Protein AF-A0A2V9F4M9-F1 (afdb_monomer_lite)

pLDDT: mean 90.82, std 13.65, range [32.94, 98.81]

Foldseek 3Di:
DADDDPPDDDDPVVCLCDDDDLVSLLVSLVVCLVVPDQAAEEEQAFDPRDPPGDLQGGDDDLSNLLSNQVSCVVSVHAYEYEHAHQVSLLSNLVSQGQEYEQVPNHDPVSVVSCVVSVRYYHHDD

Sequence (125 aa):
MTGLAPDIQLPWDLHFGEANSPWEVRQRVRQLAHRGADHIKILSTGAVLTHGSNPKSIEFTPEELQAAVDEARNFGLRVEAHAHAPEGIKNAIRAGVASIEHATLIDDEGIALAKEHGTYLDMDI

Structure (mmCIF, N/CA/C/O backbone):
data_AF-A0A2V9F4M9-F1
#
_entry.id   AF-A0A2V9F4M9-F1
#
loop_
_atom_site.group_PDB
_atom_site.id
_atom_site.type_symbol
_atom_site.label_atom_id
_atom_site.label_alt_id
_atom_site.label_comp_id
_atom_site.label_asym_id
_atom_site.label_entity_id
_atom_site.label_seq_id
_atom_site.pdbx_PDB_ins_code
_atom_site.Cartn_x
_atom_site.Cartn_y
_atom_site.Cartn_z
_atom_site.occupancy
_atom_site.B_iso_or_equiv
_atom_site.auth_seq_id
_atom_site.auth_comp_id
_atom_site.auth_asym_id
_atom_site.auth_atom_id
_atom_site.pdbx_PDB_model_num
ATOM 1 N N . MET A 1 1 ? -6.634 -1.901 -25.418 1.00 34.91 1 MET A N 1
ATOM 2 C CA . MET A 1 1 ? -5.760 -0.773 -25.801 1.00 34.91 1 MET A CA 1
ATOM 3 C C . MET A 1 1 ? -5.781 0.198 -24.63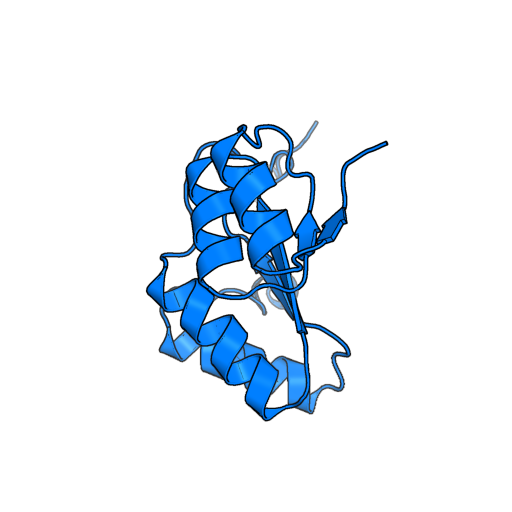9 1.00 34.91 1 MET A C 1
ATOM 5 O O . MET A 1 1 ? -6.816 0.809 -24.420 1.00 34.91 1 MET A O 1
ATOM 9 N N . THR A 1 2 ? -4.722 0.249 -23.835 1.00 32.94 2 THR A N 1
ATOM 10 C CA . THR A 1 2 ? -4.638 1.140 -22.671 1.00 32.94 2 THR A CA 1
ATOM 11 C C . THR A 1 2 ? -3.525 2.149 -22.879 1.00 32.94 2 THR A C 1
ATOM 13 O O . THR A 1 2 ? -2.377 1.798 -23.137 1.00 32.94 2 THR A O 1
ATOM 16 N N . GLY A 1 3 ? -3.910 3.417 -22.847 1.00 50.16 3 GLY A N 1
ATOM 17 C CA . GLY A 1 3 ? -3.052 4.552 -23.137 1.00 50.16 3 GLY A CA 1
ATOM 18 C C . GLY A 1 3 ? -3.893 5.680 -23.706 1.00 50.16 3 GLY A C 1
ATOM 19 O O . GLY A 1 3 ? -4.570 5.503 -24.718 1.00 50.16 3 GLY A O 1
ATOM 20 N N . LEU A 1 4 ? -3.879 6.819 -23.028 1.00 61.25 4 LEU A N 1
ATOM 21 C CA . LEU A 1 4 ? -4.375 8.061 -23.601 1.00 61.25 4 LEU A CA 1
ATOM 22 C C . LEU A 1 4 ? -3.371 8.539 -24.655 1.00 61.25 4 LEU A C 1
ATOM 24 O O . LEU A 1 4 ? -2.191 8.187 -24.595 1.00 61.25 4 LEU A O 1
ATOM 28 N N . ALA A 1 5 ? -3.835 9.309 -25.637 1.00 65.12 5 ALA A N 1
ATOM 29 C CA . ALA A 1 5 ? -2.923 9.951 -26.574 1.00 65.12 5 ALA A CA 1
ATOM 30 C C . ALA A 1 5 ? -1.990 10.924 -25.813 1.00 65.12 5 ALA A C 1
ATOM 32 O O . ALA A 1 5 ? -2.410 11.469 -24.789 1.00 65.12 5 ALA A O 1
ATOM 33 N N . PRO A 1 6 ? -0.736 11.138 -26.265 1.00 61.91 6 PRO A N 1
ATOM 34 C CA . PRO A 1 6 ? 0.262 11.932 -25.531 1.00 61.91 6 PRO A CA 1
ATOM 35 C C . PRO A 1 6 ? -0.157 13.377 -25.217 1.00 61.91 6 PRO A C 1
ATOM 37 O O . PRO A 1 6 ? 0.431 14.022 -24.355 1.00 61.91 6 PRO A O 1
ATOM 40 N N . ASP A 1 7 ? -1.146 13.893 -25.939 1.00 78.00 7 ASP A N 1
ATOM 41 C CA . ASP A 1 7 ? -1.718 15.232 -25.831 1.00 78.00 7 ASP A CA 1
ATOM 42 C C . ASP A 1 7 ? -2.969 15.301 -24.937 1.00 78.00 7 ASP A C 1
ATOM 44 O O . ASP A 1 7 ? -3.501 16.387 -24.704 1.00 78.00 7 ASP A O 1
ATOM 48 N N . ILE A 1 8 ? -3.438 14.172 -24.400 1.00 72.06 8 ILE A N 1
ATOM 49 C CA . ILE A 1 8 ? -4.563 14.150 -23.467 1.00 72.06 8 ILE A CA 1
ATOM 50 C C . ILE A 1 8 ? -4.044 14.372 -22.046 1.00 72.06 8 ILE A C 1
ATOM 52 O O . ILE A 1 8 ? -3.476 13.478 -21.418 1.00 72.06 8 ILE A O 1
ATOM 56 N N . GLN A 1 9 ? -4.320 15.556 -21.505 1.00 67.38 9 GLN A N 1
ATOM 57 C CA . GLN A 1 9 ? -4.304 15.776 -20.062 1.00 67.38 9 GLN A CA 1
ATOM 58 C C . GLN A 1 9 ? -5.589 15.231 -19.444 1.00 67.38 9 GLN A C 1
ATOM 60 O O . GLN A 1 9 ? -6.695 15.531 -19.900 1.00 67.38 9 GLN A O 1
ATOM 65 N N . LEU A 1 10 ? -5.439 14.439 -18.385 1.00 67.69 10 LEU A N 1
ATOM 66 C CA . LEU A 1 10 ? -6.578 14.016 -17.589 1.00 67.69 10 LEU A CA 1
ATOM 67 C C . LEU A 1 10 ? -7.210 15.235 -16.895 1.00 67.69 10 LEU A C 1
ATOM 69 O O . LEU A 1 10 ? -6.489 16.132 -16.450 1.00 67.69 10 LEU A O 1
ATOM 73 N N . PRO A 1 11 ? -8.550 15.287 -16.785 1.00 72.25 11 PRO A N 1
ATOM 74 C CA . PRO A 1 11 ? -9.221 16.256 -15.930 1.00 72.25 11 PRO A CA 1
ATOM 75 C C . PRO A 1 11 ? -8.588 16.302 -14.537 1.00 72.25 11 PRO A C 1
ATOM 77 O O . PRO A 1 11 ? -8.265 15.259 -13.968 1.00 72.25 11 PRO A O 1
ATOM 80 N N . TRP A 1 12 ? -8.456 17.504 -13.970 1.00 59.16 12 TRP A N 1
ATOM 81 C CA . TRP A 1 12 ? -7.821 17.718 -12.663 1.00 59.16 12 TRP A CA 1
ATOM 82 C C . TRP A 1 12 ? -8.405 16.839 -11.547 1.00 59.16 12 TRP A C 1
ATOM 84 O O . TRP A 1 12 ? -7.679 16.381 -10.666 1.00 59.16 12 TRP A O 1
ATOM 94 N N . ASP A 1 13 ? -9.698 16.528 -11.624 1.00 62.94 13 ASP A N 1
ATOM 95 C CA . ASP A 1 13 ? -10.391 15.677 -10.656 1.00 62.94 13 ASP A CA 1
ATOM 96 C C . ASP A 1 13 ? -9.814 14.253 -10.567 1.00 62.94 13 ASP A C 1
ATOM 98 O O . ASP A 1 13 ? -9.929 13.608 -9.526 1.00 62.94 13 ASP A O 1
ATOM 102 N N . LEU A 1 14 ? -9.130 13.772 -11.611 1.00 66.62 14 LEU A N 1
ATOM 103 C CA . LEU A 1 14 ? -8.467 12.465 -11.616 1.00 66.62 14 LEU A CA 1
ATOM 104 C C . LEU A 1 14 ? -7.075 12.482 -10.961 1.00 66.62 14 LEU A C 1
ATOM 106 O O . LEU A 1 14 ? -6.537 11.419 -10.668 1.00 66.62 14 LEU A O 1
ATOM 110 N N . HIS A 1 15 ? -6.526 13.661 -10.652 1.00 66.12 15 HIS A N 1
ATOM 111 C CA . HIS A 1 15 ? -5.276 13.834 -9.895 1.00 66.12 15 HIS A CA 1
ATOM 112 C C . HIS A 1 15 ? -5.514 14.034 -8.389 1.00 66.12 15 HIS A C 1
ATOM 114 O O . HIS A 1 15 ? -4.578 14.228 -7.611 1.00 66.12 15 HIS A O 1
ATOM 120 N N . PHE A 1 16 ? -6.772 13.993 -7.935 1.00 66.75 16 PHE A N 1
ATOM 121 C CA . PHE A 1 16 ? -7.134 14.307 -6.551 1.00 66.75 16 PHE A CA 1
ATOM 122 C C . PHE A 1 16 ? -6.467 13.384 -5.507 1.00 66.75 16 PHE A C 1
ATOM 124 O O . PHE A 1 16 ? -6.296 13.789 -4.357 1.00 66.75 16 PHE A O 1
ATOM 131 N N . GLY A 1 17 ? -6.076 12.167 -5.894 1.00 72.88 17 GLY A N 1
ATOM 132 C CA . GLY A 1 17 ? -5.418 11.191 -5.019 1.00 72.88 17 GLY A CA 1
ATOM 133 C C . GLY A 1 17 ? -3.887 11.215 -5.038 1.00 72.88 17 GLY A C 1
ATOM 134 O O . GLY A 1 17 ? -3.281 10.477 -4.269 1.00 72.88 17 GLY A O 1
ATOM 135 N N . GLU A 1 18 ? -3.257 12.032 -5.886 1.00 87.06 18 GLU A N 1
ATOM 136 C CA . GLU A 1 18 ? -1.802 12.008 -6.067 1.00 87.06 18 GLU A CA 1
ATOM 137 C C . GLU A 1 18 ? -1.065 12.577 -4.840 1.00 87.06 18 GLU A C 1
ATOM 139 O O . GLU A 1 18 ? -1.413 13.648 -4.315 1.00 87.06 18 GLU A O 1
ATOM 144 N N . ALA A 1 19 ? -0.058 11.834 -4.380 1.00 92.50 19 ALA A N 1
ATOM 145 C CA . ALA A 1 19 ? 0.820 12.168 -3.266 1.00 92.50 19 ALA A CA 1
ATOM 146 C C . ALA A 1 19 ? 2.203 11.548 -3.506 1.00 92.50 19 ALA A C 1
ATOM 148 O O . ALA A 1 19 ? 2.287 10.390 -3.903 1.00 92.50 19 ALA A O 1
ATOM 149 N N . ASN A 1 20 ? 3.258 12.315 -3.239 1.00 93.56 20 ASN A N 1
ATOM 150 C CA . ASN A 1 20 ? 4.660 11.961 -3.489 1.00 93.56 20 ASN A CA 1
ATOM 151 C C . ASN A 1 20 ? 5.537 12.175 -2.236 1.00 93.56 20 ASN A C 1
ATOM 153 O O . ASN A 1 20 ? 6.731 12.473 -2.326 1.00 93.56 20 ASN A O 1
ATOM 157 N N . SER A 1 21 ? 4.918 12.140 -1.052 1.00 97.19 21 SER A N 1
ATOM 158 C CA . SER A 1 21 ? 5.619 12.084 0.230 1.00 97.19 21 SER A CA 1
ATOM 159 C C . SER A 1 21 ? 4.713 11.532 1.336 1.00 97.19 21 SER A C 1
ATOM 161 O O . SER A 1 21 ? 3.484 11.654 1.247 1.00 97.19 21 SER A O 1
ATOM 163 N N . PRO A 1 22 ? 5.278 11.036 2.454 1.00 98.44 22 PRO A N 1
ATOM 164 C CA . PRO A 1 22 ? 4.498 10.579 3.606 1.00 98.44 22 PRO A CA 1
ATOM 165 C C . PRO A 1 22 ? 3.511 11.631 4.133 1.00 98.44 22 PRO A C 1
ATOM 167 O O . PRO A 1 22 ? 2.396 11.308 4.545 1.00 98.44 22 PRO A O 1
ATOM 170 N N . TRP A 1 23 ? 3.888 12.912 4.106 1.00 98.31 23 TRP A N 1
ATOM 171 C CA . TRP A 1 23 ? 3.033 14.002 4.586 1.00 98.31 23 TRP A CA 1
ATOM 172 C C . TRP A 1 23 ? 1.891 14.319 3.625 1.00 98.31 23 TRP A C 1
ATOM 174 O O . TRP A 1 23 ? 0.767 14.550 4.076 1.00 98.31 23 TRP A O 1
ATOM 184 N N . GLU A 1 24 ? 2.149 14.274 2.317 1.00 97.62 24 GLU A N 1
ATOM 185 C CA . GLU A 1 24 ? 1.096 14.402 1.309 1.00 97.62 24 GLU A CA 1
ATOM 186 C C . GLU A 1 24 ? 0.111 13.237 1.405 1.00 97.62 24 GLU A C 1
ATOM 188 O O . GLU A 1 24 ? -1.098 13.468 1.407 1.00 97.62 24 GLU A O 1
ATOM 193 N N . VAL A 1 25 ? 0.597 12.006 1.602 1.00 98.19 25 VAL A N 1
ATOM 194 C CA . VAL A 1 25 ? -0.256 10.829 1.820 1.00 98.19 25 VAL A CA 1
ATOM 195 C C . VAL A 1 25 ? -1.184 11.048 3.017 1.00 98.19 25 VAL A C 1
ATOM 197 O O . VAL A 1 25 ? -2.400 10.907 2.887 1.00 98.19 25 VAL A O 1
ATOM 200 N N . ARG A 1 26 ? -0.653 11.486 4.167 1.00 98.56 26 ARG A N 1
ATOM 201 C CA . ARG A 1 26 ? -1.474 11.801 5.354 1.00 98.56 26 ARG A CA 1
ATOM 202 C C . ARG A 1 26 ? -2.517 12.875 5.062 1.00 98.56 26 ARG A C 1
ATOM 204 O O . ARG A 1 26 ? -3.672 12.755 5.471 1.00 98.56 26 ARG A O 1
ATOM 211 N N . GLN A 1 27 ? -2.130 13.926 4.342 1.00 97.75 27 GLN A N 1
ATOM 212 C CA . GLN A 1 27 ? -3.052 14.984 3.942 1.00 97.75 27 GLN A CA 1
ATOM 213 C C . GLN A 1 27 ? -4.188 14.437 3.066 1.00 97.75 27 GLN A C 1
ATOM 215 O O . GLN A 1 27 ? -5.349 14.770 3.316 1.00 97.75 27 GLN A O 1
ATOM 220 N N . ARG A 1 28 ? -3.889 13.582 2.080 1.00 96.69 28 ARG A N 1
ATOM 221 C CA . ARG A 1 28 ? -4.908 12.953 1.225 1.00 96.69 28 ARG A CA 1
ATOM 222 C C . ARG A 1 28 ? -5.833 12.041 2.022 1.00 96.69 28 ARG A C 1
ATOM 224 O O . ARG A 1 28 ? -7.047 12.156 1.875 1.00 96.69 28 ARG A O 1
ATOM 231 N N . VAL A 1 29 ? -5.295 11.217 2.922 1.00 97.62 29 VAL A N 1
ATOM 232 C CA . VAL A 1 29 ? -6.105 10.350 3.793 1.00 97.62 29 VAL A CA 1
ATOM 233 C C . VAL A 1 29 ? -7.087 11.168 4.631 1.00 97.62 29 VAL A C 1
ATOM 235 O O . VAL A 1 29 ? -8.275 10.857 4.638 1.00 97.62 29 VAL A O 1
ATOM 238 N N . ARG A 1 30 ? -6.644 12.264 5.264 1.00 98.06 30 ARG A N 1
ATOM 239 C CA . ARG A 1 30 ? -7.536 13.168 6.018 1.00 98.06 30 ARG A CA 1
ATOM 240 C C . ARG A 1 30 ? -8.647 13.736 5.143 1.00 98.06 30 ARG A C 1
ATOM 242 O O . ARG A 1 30 ? -9.803 13.771 5.556 1.00 98.06 30 ARG A O 1
ATOM 249 N N . GLN A 1 31 ? -8.310 14.185 3.934 1.00 96.00 31 GLN A N 1
ATOM 250 C CA . GLN A 1 31 ? -9.295 14.733 3.001 1.00 96.00 31 GLN A CA 1
ATOM 251 C C . GLN A 1 31 ? -10.342 13.690 2.601 1.00 96.00 31 GLN A C 1
ATOM 253 O O . GLN A 1 31 ? -11.528 14.011 2.577 1.00 96.00 31 GLN A O 1
ATOM 258 N N . LEU A 1 32 ? -9.919 12.458 2.310 1.00 95.19 32 LEU A N 1
ATOM 259 C CA . LEU A 1 32 ? -10.815 11.353 1.967 1.00 95.19 32 LEU A CA 1
ATOM 260 C C . LEU A 1 32 ? -11.695 10.953 3.159 1.00 95.19 32 LEU A C 1
ATOM 262 O O . LEU A 1 32 ? -12.910 10.841 3.007 1.00 95.19 32 LEU A O 1
ATOM 266 N N . ALA A 1 33 ? -11.117 10.843 4.357 1.00 96.94 33 ALA A N 1
ATOM 267 C CA . ALA A 1 33 ? -11.853 10.530 5.578 1.00 96.94 33 ALA A CA 1
ATOM 268 C C . ALA A 1 33 ? -12.926 11.587 5.895 1.00 96.94 33 ALA A C 1
ATOM 270 O O . ALA A 1 33 ? -14.084 11.252 6.131 1.00 96.94 33 ALA A O 1
ATOM 271 N N . HIS A 1 34 ? -12.591 12.881 5.814 1.00 96.56 34 HIS A N 1
ATOM 272 C CA . HIS A 1 34 ? -13.562 13.966 6.011 1.00 96.56 34 HIS A CA 1
ATOM 273 C C . HIS A 1 34 ? -14.662 14.015 4.943 1.00 96.56 34 HIS A C 1
ATOM 275 O O . HIS A 1 34 ? -15.713 14.610 5.179 1.00 96.56 34 HIS A O 1
ATOM 281 N N . ARG A 1 35 ? -14.438 13.396 3.780 1.00 94.50 35 ARG A N 1
ATOM 282 C CA . ARG A 1 35 ? -15.433 13.247 2.710 1.00 94.50 35 ARG A CA 1
ATOM 283 C C . ARG A 1 35 ? -16.259 11.963 2.829 1.00 94.50 35 ARG A C 1
ATOM 285 O O . ARG A 1 35 ? -17.086 11.716 1.959 1.00 94.50 35 ARG A O 1
ATOM 292 N N . GLY A 1 36 ? -16.076 11.192 3.902 1.00 96.00 36 GLY A N 1
ATOM 293 C CA . GLY A 1 36 ? -16.874 10.003 4.193 1.00 96.00 36 GLY A CA 1
ATOM 294 C C . GLY A 1 36 ? -16.410 8.745 3.464 1.00 96.00 36 GLY A C 1
ATOM 295 O O . GLY A 1 36 ? -17.236 7.884 3.194 1.00 96.00 36 GLY A O 1
ATOM 296 N N . ALA A 1 37 ? -15.124 8.639 3.116 1.00 95.81 37 ALA A N 1
ATOM 297 C CA . ALA A 1 37 ? -14.576 7.383 2.611 1.00 95.81 37 ALA A CA 1
ATOM 298 C C . ALA A 1 37 ? -14.682 6.271 3.672 1.00 95.81 37 ALA A C 1
ATOM 300 O O . ALA A 1 37 ? -14.318 6.492 4.826 1.00 95.81 37 ALA A O 1
ATOM 301 N N . ASP A 1 38 ? -15.120 5.076 3.267 1.00 96.81 38 ASP A N 1
ATOM 302 C CA . ASP A 1 38 ? -15.214 3.896 4.143 1.00 96.81 38 ASP A CA 1
ATOM 303 C C . ASP A 1 38 ? -13.881 3.134 4.271 1.00 96.81 38 ASP A C 1
ATOM 305 O O . ASP A 1 38 ? -13.629 2.433 5.253 1.00 96.81 38 ASP A O 1
ATOM 309 N N . HIS A 1 39 ? -13.014 3.266 3.268 1.00 96.88 39 HIS A N 1
ATOM 310 C CA . HIS A 1 39 ? -11.678 2.675 3.200 1.00 96.88 39 HIS A CA 1
ATOM 311 C C . HIS A 1 39 ? -10.772 3.537 2.313 1.00 96.88 39 HIS A C 1
ATOM 313 O O . HIS A 1 39 ? -11.237 4.388 1.551 1.00 96.88 39 HIS A O 1
ATOM 319 N N . ILE A 1 40 ? -9.461 3.332 2.428 1.00 98.06 40 ILE A N 1
ATOM 320 C CA . ILE A 1 40 ? -8.447 4.030 1.637 1.00 98.06 40 ILE A CA 1
ATOM 321 C C . ILE A 1 40 ? -7.807 3.044 0.665 1.00 98.06 40 ILE A C 1
ATOM 323 O O . ILE A 1 40 ? -7.302 2.003 1.078 1.00 98.06 40 ILE A O 1
ATOM 327 N N . LYS A 1 41 ? -7.766 3.406 -0.617 1.00 97.12 41 LYS A N 1
ATOM 328 C CA . LYS A 1 41 ? -7.072 2.646 -1.658 1.00 97.12 41 LYS A CA 1
ATOM 329 C C . LYS A 1 41 ? -5.760 3.323 -2.032 1.00 97.12 41 LYS A C 1
ATOM 331 O O . LYS A 1 41 ? -5.757 4.525 -2.291 1.00 97.12 41 LYS A O 1
ATOM 336 N N . ILE A 1 42 ? -4.671 2.559 -2.099 1.00 96.75 42 ILE A N 1
ATOM 337 C CA . ILE A 1 42 ? -3.349 3.051 -2.519 1.00 96.75 42 ILE A CA 1
ATOM 338 C C . ILE A 1 42 ? -2.701 2.139 -3.564 1.00 96.75 42 ILE A C 1
ATOM 340 O O . ILE A 1 42 ? -3.092 0.982 -3.727 1.00 96.75 42 ILE A O 1
ATOM 344 N N . LEU A 1 43 ? -1.685 2.660 -4.255 1.00 94.19 43 LEU A N 1
ATOM 345 C CA . LEU A 1 43 ? -0.846 1.900 -5.178 1.00 94.19 43 LEU A CA 1
ATOM 346 C C . LEU A 1 43 ? 0.499 1.609 -4.510 1.00 94.19 43 LEU A C 1
ATOM 348 O O . LEU A 1 43 ? 1.269 2.522 -4.228 1.00 94.19 43 LEU A O 1
ATOM 352 N N . SER A 1 44 ? 0.791 0.333 -4.260 1.00 96.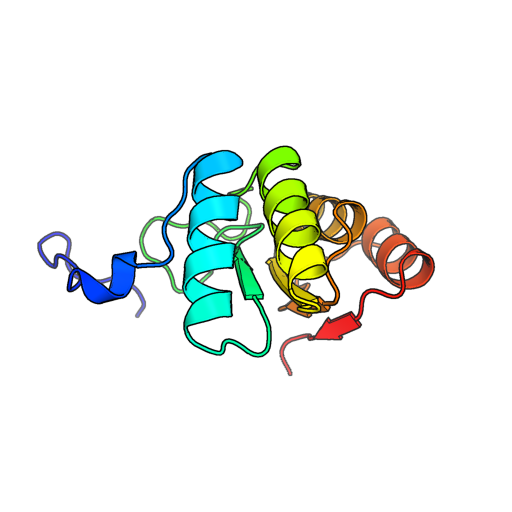12 44 SER A N 1
ATOM 353 C CA . SER A 1 44 ? 2.122 -0.093 -3.811 1.00 96.12 44 SER A CA 1
ATOM 354 C C . SER A 1 44 ? 3.046 -0.401 -4.992 1.00 96.12 44 SER A C 1
ATOM 356 O O . SER A 1 44 ? 4.258 -0.190 -4.909 1.00 96.12 44 SER A O 1
ATOM 358 N N . THR A 1 45 ? 2.477 -0.855 -6.109 1.00 95.62 45 THR A N 1
ATOM 359 C CA . THR A 1 45 ? 3.191 -1.062 -7.373 1.00 95.62 45 THR A CA 1
ATOM 360 C C . THR A 1 45 ? 2.512 -0.323 -8.509 1.00 95.62 45 THR A C 1
ATOM 362 O O . THR A 1 45 ? 1.382 0.147 -8.367 1.00 95.62 45 THR A O 1
ATOM 365 N N . GLY A 1 46 ? 3.180 -0.276 -9.660 1.00 88.50 46 GLY A N 1
ATOM 366 C CA . GLY A 1 46 ? 2.554 0.214 -10.877 1.00 88.50 46 GLY A CA 1
ATOM 367 C C . GLY A 1 46 ? 1.370 -0.655 -11.309 1.00 88.50 46 GLY A C 1
ATOM 368 O O . GLY A 1 46 ? 1.237 -1.801 -10.873 1.00 88.50 46 GLY A O 1
ATOM 369 N N . ALA A 1 47 ? 0.528 -0.117 -12.190 1.00 85.12 47 ALA A N 1
ATOM 370 C CA . ALA A 1 47 ? -0.720 -0.740 -12.624 1.00 85.12 47 ALA A CA 1
ATOM 371 C C . ALA A 1 47 ? -0.707 -1.087 -14.119 1.00 85.12 47 ALA A C 1
ATOM 373 O O . ALA A 1 47 ? -0.169 -0.354 -14.946 1.00 85.12 47 ALA A O 1
ATOM 374 N N . VAL A 1 48 ? -1.354 -2.200 -14.484 1.00 81.50 48 VAL A N 1
ATOM 375 C CA . VAL A 1 48 ? -1.347 -2.758 -15.855 1.00 81.50 48 VAL A CA 1
ATOM 376 C C . VAL A 1 48 ? -1.993 -1.822 -16.883 1.00 81.50 48 VAL A C 1
ATOM 378 O O . VAL A 1 48 ? -1.594 -1.788 -18.047 1.00 81.50 48 VAL A O 1
ATOM 381 N N . LEU A 1 49 ? -3.012 -1.068 -16.472 1.00 80.81 49 LEU A N 1
ATOM 382 C CA . LEU A 1 49 ? -3.825 -0.241 -17.369 1.00 80.81 49 LEU A CA 1
ATOM 383 C C . LEU A 1 49 ? -3.453 1.248 -17.321 1.00 80.81 49 LEU A C 1
ATOM 385 O O . LEU A 1 49 ? -4.073 2.050 -18.021 1.00 80.81 49 LEU A O 1
ATOM 389 N N . THR A 1 50 ? -2.428 1.613 -16.549 1.00 72.00 50 THR A N 1
ATOM 390 C CA . THR A 1 50 ? -1.984 3.000 -16.392 1.00 72.00 50 THR A CA 1
ATOM 391 C C . THR A 1 50 ? -0.874 3.317 -17.385 1.00 72.00 50 THR A C 1
ATOM 393 O O . THR A 1 50 ? 0.160 2.652 -17.429 1.00 72.00 50 THR A O 1
ATOM 396 N N . HIS A 1 51 ? -1.077 4.357 -18.195 1.00 70.75 51 HIS A N 1
ATOM 397 C CA . HIS A 1 51 ? -0.072 4.797 -19.158 1.00 70.75 51 HIS A CA 1
ATOM 398 C C . HIS A 1 51 ? 1.212 5.236 -18.442 1.00 70.75 51 HIS A C 1
ATOM 400 O O . HIS A 1 51 ? 1.154 5.999 -17.484 1.00 70.75 51 HIS A O 1
ATOM 406 N N . GLY A 1 52 ? 2.365 4.750 -18.905 1.00 72.50 52 GLY A N 1
ATOM 407 C CA . GLY A 1 52 ? 3.664 5.062 -18.301 1.00 72.50 52 GLY A CA 1
ATOM 408 C C . GLY A 1 52 ? 3.967 4.334 -16.986 1.00 72.50 52 GLY A C 1
ATOM 409 O O . GLY A 1 52 ? 5.081 4.461 -16.490 1.00 72.50 52 GLY A O 1
ATOM 410 N N . SER A 1 53 ? 3.034 3.542 -16.448 1.00 80.56 53 SER A N 1
ATOM 411 C CA . SER A 1 53 ? 3.268 2.721 -15.258 1.00 80.56 53 SER A CA 1
ATOM 412 C C . SER A 1 53 ? 3.769 1.324 -15.636 1.00 80.56 53 SER A C 1
ATOM 414 O O . SER A 1 53 ? 3.508 0.815 -16.729 1.00 80.56 53 SER A O 1
ATOM 416 N N . ASN A 1 54 ? 4.511 0.691 -14.729 1.00 86.81 54 ASN A N 1
ATOM 417 C CA . ASN A 1 54 ? 5.009 -0.670 -14.892 1.00 86.81 54 ASN A CA 1
ATOM 418 C C . ASN A 1 54 ? 4.610 -1.503 -13.664 1.00 86.81 54 ASN A C 1
ATOM 420 O O . ASN A 1 54 ? 5.064 -1.188 -12.568 1.00 86.81 54 ASN A O 1
ATOM 424 N N . PRO A 1 55 ? 3.853 -2.606 -13.823 1.00 87.31 55 PRO A N 1
ATOM 425 C CA . PRO A 1 55 ? 3.446 -3.472 -12.710 1.00 87.31 55 PRO A CA 1
ATOM 426 C C . PRO A 1 55 ? 4.579 -4.037 -11.850 1.00 87.31 55 PRO A C 1
ATOM 428 O O . PRO A 1 55 ? 4.352 -4.481 -10.727 1.00 87.31 55 PRO A O 1
ATOM 431 N N . LYS A 1 56 ? 5.807 -4.047 -12.376 1.00 89.81 56 LYS A N 1
ATOM 432 C CA . LYS A 1 56 ? 7.004 -4.484 -11.651 1.00 89.81 56 LYS A CA 1
ATOM 433 C C . LYS A 1 56 ? 7.686 -3.362 -10.863 1.00 89.81 56 LYS A C 1
ATOM 435 O O . LYS A 1 56 ? 8.574 -3.661 -10.071 1.00 89.81 56 LYS A O 1
ATOM 440 N N . SER A 1 57 ? 7.319 -2.104 -11.098 1.00 92.06 57 SER A N 1
ATOM 441 C CA . SER A 1 57 ? 7.858 -0.958 -10.368 1.00 92.06 57 SER A CA 1
ATOM 442 C C . SER A 1 57 ? 7.236 -0.865 -8.983 1.00 92.06 57 SER A C 1
ATOM 444 O O . SER A 1 57 ? 6.034 -1.074 -8.818 1.00 92.06 57 SER A O 1
ATOM 446 N N . ILE A 1 58 ? 8.066 -0.516 -8.004 1.00 93.75 58 ILE A N 1
ATOM 447 C CA . ILE A 1 58 ? 7.609 -0.045 -6.697 1.00 93.75 58 ILE A CA 1
ATOM 448 C C . ILE A 1 58 ? 7.266 1.435 -6.846 1.00 93.75 58 ILE A C 1
ATOM 450 O O . ILE A 1 58 ? 8.098 2.186 -7.350 1.00 93.75 58 ILE A O 1
ATOM 454 N N . GLU A 1 59 ? 6.056 1.825 -6.448 1.00 91.00 59 GLU A N 1
ATOM 455 C CA . GLU A 1 59 ? 5.586 3.214 -6.552 1.00 91.00 59 GLU A CA 1
ATOM 456 C C . GLU A 1 59 ? 5.718 3.893 -5.183 1.00 91.00 59 GLU A C 1
ATOM 458 O O . GLU A 1 59 ? 6.622 4.700 -4.984 1.00 91.00 59 GLU A O 1
ATOM 463 N N . PHE A 1 60 ? 4.902 3.504 -4.195 1.00 94.88 60 PHE A N 1
ATOM 464 C CA . PHE A 1 60 ? 5.047 4.017 -2.830 1.00 94.88 60 PHE A CA 1
ATOM 465 C C . PHE A 1 60 ? 6.213 3.368 -2.087 1.00 94.88 60 PHE A C 1
ATOM 467 O O . PHE A 1 60 ? 6.367 2.142 -2.033 1.00 94.88 60 PHE A O 1
ATOM 474 N N . THR A 1 61 ? 7.001 4.216 -1.436 1.00 96.88 61 THR A N 1
ATOM 475 C CA . THR A 1 61 ? 8.024 3.808 -0.477 1.00 96.88 61 THR A CA 1
ATOM 476 C C . THR A 1 61 ? 7.389 3.174 0.768 1.00 96.88 61 THR A C 1
ATOM 478 O O . THR A 1 61 ? 6.235 3.459 1.101 1.00 96.88 61 THR A O 1
ATOM 481 N N . PRO A 1 62 ? 8.137 2.361 1.540 1.00 97.94 62 PRO A N 1
ATOM 482 C CA . PRO A 1 62 ? 7.647 1.844 2.818 1.00 97.94 62 PRO A CA 1
ATOM 483 C C . PRO A 1 62 ? 7.169 2.935 3.791 1.00 97.94 62 PRO A C 1
ATOM 485 O O . PRO A 1 62 ? 6.216 2.714 4.536 1.00 97.94 62 PRO A O 1
ATOM 488 N N . GLU A 1 63 ? 7.788 4.119 3.768 1.00 98.44 63 GLU A N 1
ATOM 489 C CA . GLU A 1 63 ? 7.395 5.245 4.624 1.00 98.44 63 GLU A CA 1
ATOM 490 C C . GLU A 1 63 ? 6.027 5.819 4.223 1.00 98.44 63 GLU A C 1
ATOM 492 O O . GLU A 1 63 ? 5.198 6.112 5.085 1.00 98.44 63 GLU A O 1
ATOM 497 N N . GLU A 1 64 ? 5.752 5.926 2.923 1.00 98.56 64 GLU A N 1
ATOM 498 C CA . GLU A 1 64 ? 4.457 6.375 2.400 1.00 98.56 64 GLU A CA 1
ATOM 499 C C . GLU A 1 64 ? 3.343 5.361 2.672 1.00 98.56 64 GLU A C 1
ATOM 501 O O . GLU A 1 64 ? 2.250 5.747 3.091 1.00 98.56 64 GLU A O 1
ATOM 506 N N . LEU A 1 65 ? 3.631 4.064 2.515 1.00 98.62 65 LEU A N 1
ATOM 507 C CA . LEU A 1 65 ? 2.701 2.988 2.870 1.00 98.62 65 LEU A CA 1
ATOM 508 C C . LEU A 1 65 ? 2.339 3.050 4.362 1.00 98.62 65 LEU A C 1
ATOM 510 O O . LEU A 1 65 ? 1.159 3.046 4.717 1.00 98.62 65 LEU A O 1
ATOM 514 N N . GLN A 1 66 ? 3.343 3.174 5.237 1.00 98.69 66 GLN A N 1
ATOM 515 C CA . GLN A 1 66 ? 3.127 3.288 6.680 1.00 98.69 66 GLN A CA 1
ATOM 516 C C . GLN A 1 66 ? 2.329 4.547 7.032 1.00 98.69 66 GLN A C 1
ATOM 518 O O . GLN A 1 66 ? 1.416 4.500 7.858 1.00 98.69 66 GLN A O 1
ATOM 523 N N . ALA A 1 67 ? 2.630 5.673 6.382 1.00 98.75 67 ALA A N 1
ATOM 524 C CA . ALA A 1 67 ? 1.910 6.920 6.585 1.00 98.75 67 ALA A CA 1
ATOM 525 C C . ALA A 1 67 ? 0.424 6.802 6.216 1.00 98.75 67 ALA A C 1
ATOM 527 O O . ALA A 1 67 ? -0.417 7.327 6.949 1.00 98.75 67 ALA A O 1
ATOM 528 N N . ALA A 1 68 ? 0.098 6.081 5.137 1.00 98.69 68 ALA A N 1
ATOM 529 C CA . ALA A 1 68 ? -1.284 5.811 4.751 1.00 98.69 68 ALA A CA 1
ATOM 530 C C . ALA A 1 68 ? -2.013 4.994 5.824 1.00 98.69 68 ALA A C 1
ATOM 532 O O . ALA A 1 68 ? -3.096 5.384 6.265 1.00 98.69 68 ALA A O 1
ATOM 533 N N . VAL A 1 69 ? -1.403 3.891 6.275 1.00 98.81 69 VAL A N 1
ATOM 534 C CA . VAL A 1 69 ? -1.994 2.980 7.268 1.00 98.81 69 VAL A CA 1
ATOM 535 C C . VAL A 1 69 ? -2.177 3.664 8.621 1.00 98.81 69 VAL A C 1
ATOM 537 O O . VAL A 1 69 ? -3.254 3.578 9.212 1.00 98.81 69 VAL A O 1
ATOM 540 N N . ASP A 1 70 ? -1.162 4.375 9.109 1.00 98.75 70 ASP A N 1
ATOM 541 C CA . ASP A 1 70 ? -1.231 5.060 10.400 1.00 98.75 70 ASP A CA 1
ATOM 542 C C . ASP A 1 70 ? -2.276 6.172 10.409 1.00 98.75 70 ASP A C 1
ATOM 544 O O . ASP A 1 70 ? -3.007 6.327 11.386 1.00 98.75 70 ASP A O 1
ATOM 548 N N . GLU A 1 71 ? -2.357 6.957 9.333 1.00 98.75 71 GLU A N 1
ATOM 549 C CA . GLU A 1 71 ? -3.349 8.022 9.252 1.00 98.75 71 GLU A CA 1
ATOM 550 C C . GLU A 1 71 ? -4.759 7.455 9.112 1.00 98.75 71 GLU A C 1
ATOM 552 O O . GLU A 1 71 ? -5.650 7.895 9.831 1.00 98.75 71 GLU A O 1
ATOM 557 N N . ALA A 1 72 ? -4.965 6.442 8.263 1.00 98.62 72 ALA A N 1
ATOM 558 C CA . ALA A 1 72 ? -6.269 5.801 8.096 1.00 98.62 72 ALA A CA 1
ATOM 559 C C . ALA A 1 72 ? -6.774 5.216 9.424 1.00 98.62 72 ALA A C 1
ATOM 561 O O . ALA A 1 72 ? -7.936 5.413 9.788 1.00 98.62 72 ALA A O 1
ATOM 562 N N . ARG A 1 73 ? -5.874 4.601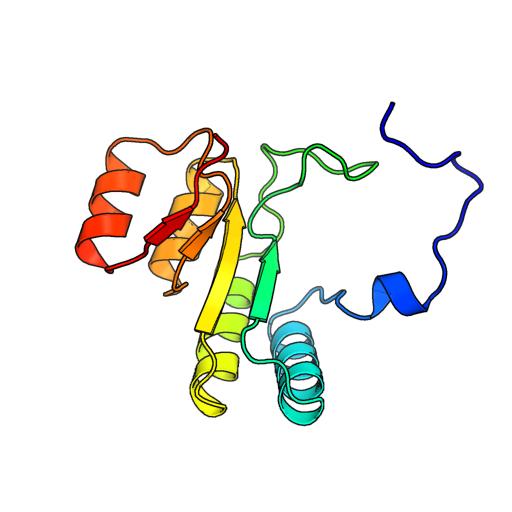 10.207 1.00 98.38 73 ARG A N 1
ATOM 563 C CA . ARG A 1 73 ? -6.171 4.061 11.541 1.00 98.38 73 ARG A CA 1
ATOM 564 C C . ARG A 1 73 ? -6.716 5.126 12.499 1.00 98.38 73 ARG A C 1
ATOM 566 O O . ARG A 1 73 ? -7.637 4.821 13.254 1.00 98.38 73 ARG A O 1
ATOM 573 N N . ASN A 1 74 ? -6.219 6.366 12.453 1.00 98.25 74 ASN A N 1
ATOM 574 C CA . ASN A 1 74 ? -6.722 7.461 13.300 1.00 98.25 74 ASN A CA 1
ATOM 575 C C . ASN A 1 74 ? -8.189 7.819 13.012 1.00 98.25 74 ASN A C 1
ATOM 577 O O . ASN A 1 74 ? -8.878 8.334 13.891 1.00 98.25 74 ASN A O 1
ATOM 581 N N . PHE A 1 75 ? -8.671 7.524 11.803 1.00 98.19 75 PHE A N 1
ATOM 582 C CA . PHE A 1 75 ? -10.066 7.708 11.395 1.00 98.19 75 PHE A CA 1
ATOM 583 C C . PHE A 1 75 ? -10.890 6.413 11.476 1.00 98.19 75 PHE A C 1
ATOM 585 O O . PHE A 1 75 ? -12.046 6.401 11.065 1.00 98.19 75 PHE A O 1
ATOM 592 N N . GLY A 1 76 ? -10.321 5.319 12.000 1.00 98.06 76 GLY A N 1
ATOM 593 C CA . GLY A 1 76 ? -10.980 4.010 12.040 1.00 98.06 76 GLY A CA 1
ATOM 594 C C . GLY A 1 76 ? -11.120 3.341 10.668 1.00 98.06 76 GLY A C 1
ATOM 595 O O . GLY A 1 76 ? -11.888 2.390 10.533 1.00 98.06 76 GLY A O 1
ATOM 596 N N . LEU A 1 77 ? -10.387 3.823 9.661 1.00 98.50 77 LEU A N 1
ATOM 597 C CA . LEU A 1 77 ? -10.415 3.311 8.295 1.00 98.50 77 LEU A CA 1
ATOM 598 C C . LEU A 1 77 ? -9.346 2.236 8.090 1.00 98.50 77 LEU A C 1
ATOM 600 O O . LEU A 1 77 ? -8.308 2.212 8.757 1.00 98.50 77 LEU A O 1
ATOM 604 N N . ARG A 1 78 ? -9.596 1.356 7.121 1.00 98.38 78 ARG A N 1
ATOM 605 C CA . ARG A 1 78 ? -8.628 0.366 6.637 1.00 98.38 78 ARG A CA 1
ATOM 606 C C . ARG A 1 78 ? -8.015 0.817 5.316 1.00 98.38 78 ARG A C 1
ATOM 608 O O . ARG A 1 78 ? -8.609 1.619 4.598 1.00 98.38 78 ARG A O 1
ATOM 615 N N . VAL A 1 79 ? -6.832 0.285 5.018 1.00 98.69 79 VAL A N 1
ATOM 616 C CA . VAL A 1 79 ? -6.111 0.546 3.769 1.00 98.69 79 VAL A CA 1
ATOM 617 C C . VAL A 1 79 ? -6.037 -0.726 2.943 1.00 98.69 79 VAL A C 1
ATOM 619 O O . VAL A 1 79 ? -5.700 -1.781 3.472 1.00 98.69 79 VAL A O 1
ATOM 622 N N . GLU A 1 80 ? -6.303 -0.602 1.655 1.00 98.44 80 GLU A N 1
ATOM 623 C CA . GLU A 1 80 ? -6.164 -1.645 0.645 1.00 98.44 80 GLU A CA 1
ATOM 624 C C . GLU A 1 80 ? -5.066 -1.220 -0.334 1.00 98.44 80 GLU A C 1
ATOM 626 O O . GLU A 1 80 ? -5.000 -0.046 -0.719 1.00 98.44 80 GLU A O 1
ATOM 631 N N . ALA A 1 81 ? -4.208 -2.148 -0.757 1.00 98.25 81 ALA A N 1
ATOM 632 C CA . ALA A 1 81 ? -3.103 -1.837 -1.659 1.00 98.25 81 ALA A CA 1
ATOM 633 C C . ALA A 1 81 ? -3.184 -2.621 -2.968 1.00 98.2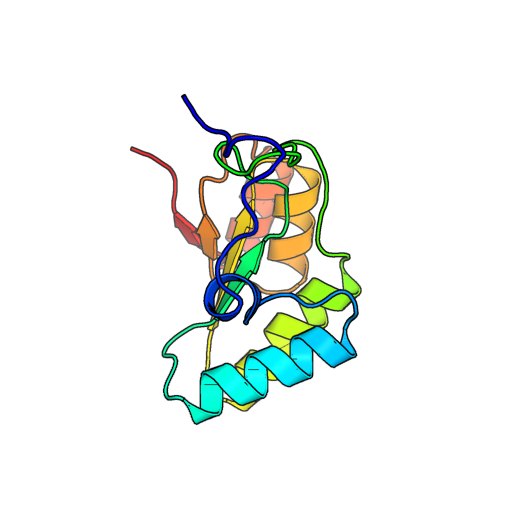5 81 ALA A C 1
ATOM 635 O O . ALA A 1 81 ? -3.164 -3.849 -2.981 1.00 98.25 81 ALA A O 1
ATOM 636 N N . HIS A 1 82 ? -3.183 -1.891 -4.081 1.00 97.50 82 HIS A N 1
ATOM 637 C CA . HIS A 1 82 ? -2.895 -2.450 -5.395 1.00 97.50 82 HIS A CA 1
ATOM 638 C C . HIS A 1 82 ? -1.421 -2.872 -5.461 1.00 97.50 82 HIS A C 1
ATOM 640 O O . HIS A 1 82 ? -0.534 -2.019 -5.314 1.00 97.50 82 HIS A O 1
ATOM 646 N N . ALA A 1 83 ? -1.154 -4.167 -5.675 1.00 97.69 83 ALA A N 1
ATOM 647 C CA . ALA A 1 83 ? 0.211 -4.671 -5.794 1.00 97.69 83 ALA A CA 1
ATOM 648 C C . ALA A 1 83 ? 0.322 -5.928 -6.677 1.00 97.69 83 ALA A C 1
ATOM 650 O O . ALA A 1 83 ? -0.286 -6.963 -6.408 1.00 97.69 83 ALA A O 1
ATOM 651 N N . HIS A 1 84 ? 1.186 -5.864 -7.691 1.00 96.56 84 HIS A N 1
ATOM 652 C CA . HIS A 1 84 ? 1.545 -7.015 -8.522 1.00 96.56 84 HIS A CA 1
ATOM 653 C C . HIS A 1 84 ? 2.920 -7.592 -8.168 1.00 96.56 84 HIS A C 1
ATOM 655 O O . HIS A 1 84 ? 3.055 -8.808 -8.086 1.00 96.56 84 HIS A O 1
ATOM 661 N N . ALA A 1 85 ? 3.946 -6.751 -7.988 1.00 96.69 85 ALA A N 1
ATOM 662 C CA . ALA A 1 85 ? 5.326 -7.185 -7.747 1.00 96.69 85 ALA A CA 1
ATOM 663 C C . ALA A 1 85 ? 5.543 -7.759 -6.328 1.00 96.69 85 ALA A C 1
ATOM 665 O O . ALA A 1 85 ? 5.045 -7.160 -5.371 1.00 96.69 85 ALA A O 1
ATOM 666 N N . PRO A 1 86 ? 6.363 -8.821 -6.155 1.00 97.69 86 PRO A N 1
ATOM 667 C CA . PRO A 1 86 ? 6.566 -9.471 -4.854 1.00 97.69 86 PRO A CA 1
ATOM 668 C C . PRO A 1 86 ? 7.021 -8.505 -3.751 1.00 97.69 86 PRO A C 1
ATOM 670 O O . PRO A 1 86 ? 6.466 -8.495 -2.657 1.00 97.69 86 PRO A O 1
ATOM 673 N N . GLU A 1 87 ? 7.999 -7.641 -4.038 1.00 98.12 87 GLU A N 1
ATOM 674 C CA . GLU A 1 87 ? 8.511 -6.677 -3.054 1.00 98.12 87 GLU A CA 1
ATOM 675 C C . GLU A 1 87 ? 7.460 -5.636 -2.646 1.00 98.12 87 GLU A C 1
ATOM 677 O O . GLU A 1 87 ? 7.356 -5.302 -1.468 1.00 98.12 87 GLU A O 1
ATOM 682 N N . GLY A 1 88 ? 6.630 -5.168 -3.584 1.00 98.06 88 GLY A N 1
ATOM 683 C CA . GLY A 1 88 ? 5.537 -4.242 -3.274 1.00 98.06 88 GLY A CA 1
ATOM 684 C C . GLY A 1 88 ? 4.487 -4.892 -2.378 1.00 98.06 88 GLY A C 1
ATOM 685 O O . GLY A 1 88 ? 4.117 -4.330 -1.350 1.00 98.06 88 GLY A O 1
ATOM 686 N N . ILE A 1 89 ? 4.101 -6.131 -2.697 1.00 98.56 89 ILE A N 1
ATOM 687 C CA . ILE A 1 89 ? 3.177 -6.929 -1.880 1.00 98.56 89 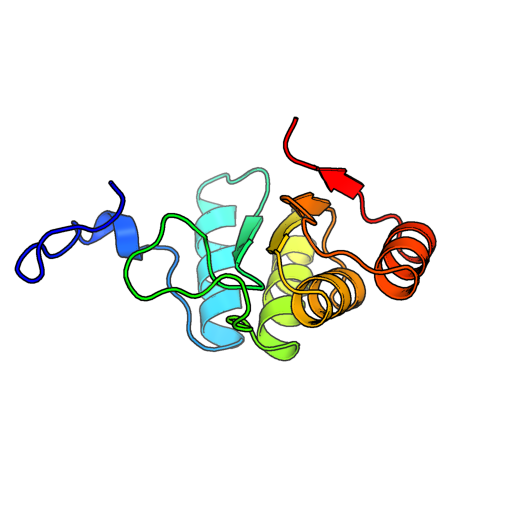ILE A CA 1
ATOM 688 C C . ILE A 1 89 ? 3.706 -7.053 -0.445 1.00 98.56 89 ILE A C 1
ATOM 690 O O . ILE A 1 89 ? 3.008 -6.714 0.511 1.00 98.56 89 ILE A O 1
ATOM 694 N N . LYS A 1 90 ? 4.964 -7.474 -0.281 1.00 98.75 90 LYS A N 1
ATOM 695 C CA . LYS A 1 90 ? 5.576 -7.654 1.042 1.00 98.75 90 LYS A CA 1
ATOM 696 C C . LYS A 1 90 ? 5.705 -6.336 1.810 1.00 98.75 90 LYS A C 1
ATOM 698 O O . LYS A 1 90 ? 5.455 -6.313 3.014 1.00 98.75 90 LYS A O 1
ATOM 703 N N . ASN A 1 91 ? 6.051 -5.237 1.141 1.00 98.62 91 ASN A N 1
ATOM 704 C CA . ASN A 1 91 ? 6.119 -3.913 1.766 1.00 98.62 91 ASN A CA 1
ATOM 705 C C . ASN A 1 91 ? 4.747 -3.438 2.255 1.00 98.62 91 ASN A C 1
ATOM 707 O O . ASN A 1 91 ? 4.637 -2.950 3.379 1.00 98.62 91 ASN A O 1
ATOM 711 N N . ALA A 1 92 ? 3.699 -3.622 1.452 1.00 98.75 92 ALA A N 1
ATOM 712 C CA . ALA A 1 92 ? 2.339 -3.260 1.830 1.00 98.75 92 ALA A CA 1
ATOM 713 C C . ALA A 1 92 ? 1.833 -4.095 3.018 1.00 98.75 92 ALA A C 1
ATOM 715 O O . ALA A 1 92 ? 1.303 -3.529 3.976 1.00 98.75 92 ALA A O 1
ATOM 716 N N . ILE A 1 93 ? 2.070 -5.413 3.020 1.00 98.81 93 ILE A N 1
ATOM 717 C CA . ILE A 1 93 ? 1.713 -6.281 4.156 1.00 98.81 93 ILE A CA 1
ATOM 718 C C . ILE A 1 93 ? 2.419 -5.813 5.436 1.00 98.81 93 ILE A C 1
ATOM 720 O O . ILE A 1 93 ? 1.768 -5.618 6.461 1.00 98.81 93 ILE A O 1
ATOM 724 N N . ARG A 1 94 ? 3.733 -5.553 5.372 1.00 98.75 94 ARG A N 1
ATOM 725 C CA . ARG A 1 94 ? 4.517 -5.070 6.525 1.00 98.75 94 ARG A CA 1
ATOM 726 C C . ARG A 1 94 ? 4.034 -3.718 7.052 1.00 98.75 94 ARG A C 1
ATOM 728 O O . ARG A 1 94 ? 4.063 -3.510 8.261 1.00 98.75 94 ARG A O 1
ATOM 735 N N . ALA A 1 95 ? 3.566 -2.828 6.176 1.00 98.69 95 ALA A N 1
ATOM 736 C CA . ALA A 1 95 ? 2.972 -1.551 6.576 1.00 98.69 95 ALA A CA 1
ATOM 737 C C . ALA A 1 95 ? 1.630 -1.718 7.319 1.00 98.69 95 ALA A C 1
ATOM 739 O O . ALA A 1 95 ? 1.201 -0.815 8.039 1.00 98.69 95 ALA A O 1
ATOM 740 N N . GLY A 1 96 ? 0.975 -2.876 7.178 1.00 98.69 96 GLY A N 1
ATOM 741 C CA . GLY A 1 96 ? -0.267 -3.217 7.869 1.00 98.69 96 GLY A CA 1
ATOM 742 C C . GLY A 1 96 ? -1.532 -2.922 7.065 1.00 98.69 96 GLY A C 1
ATOM 743 O O . GLY A 1 96 ? -2.554 -2.562 7.654 1.00 98.69 96 GLY A O 1
ATOM 744 N N . VAL A 1 97 ? -1.476 -3.046 5.734 1.00 98.81 97 VAL A N 1
ATOM 745 C CA . VAL A 1 97 ? -2.685 -2.981 4.898 1.00 98.81 97 VAL A CA 1
ATOM 746 C C . VAL A 1 97 ? -3.628 -4.144 5.215 1.00 98.81 97 VAL A C 1
ATOM 748 O O . VAL A 1 97 ? -3.206 -5.248 5.569 1.00 98.81 97 VAL A O 1
ATOM 751 N N . ALA A 1 98 ? -4.926 -3.887 5.089 1.00 98.69 98 ALA A N 1
ATOM 752 C CA . ALA A 1 98 ? -5.970 -4.869 5.331 1.00 98.69 98 ALA A CA 1
ATOM 753 C C . ALA A 1 98 ? -6.100 -5.868 4.177 1.00 98.69 98 ALA A C 1
ATOM 755 O O . ALA A 1 98 ? -6.330 -7.046 4.440 1.00 98.69 98 ALA A O 1
ATOM 756 N N . SER A 1 99 ? -5.921 -5.425 2.931 1.00 98.75 99 SER A N 1
ATOM 757 C CA . SER A 1 99 ? -5.912 -6.299 1.755 1.00 98.75 99 SER A CA 1
ATOM 758 C C . SER A 1 99 ? -4.819 -5.934 0.755 1.00 98.75 99 SER A C 1
ATOM 760 O O . SER A 1 99 ? -4.383 -4.780 0.662 1.00 98.75 99 SER A O 1
ATOM 762 N N . ILE A 1 100 ? -4.398 -6.951 0.004 1.00 98.62 100 ILE A N 1
ATOM 763 C CA . ILE A 1 100 ? -3.632 -6.822 -1.231 1.00 98.62 100 ILE A CA 1
ATOM 764 C C . ILE A 1 100 ? -4.541 -7.190 -2.395 1.00 98.62 100 ILE A C 1
ATOM 766 O O . ILE A 1 100 ? -5.077 -8.297 -2.435 1.00 98.62 100 ILE A O 1
ATOM 770 N N . GLU A 1 101 ? -4.643 -6.287 -3.359 1.00 98.12 101 GLU A N 1
ATOM 771 C CA . GLU A 1 101 ? -5.384 -6.512 -4.595 1.00 98.12 101 GLU A CA 1
ATOM 772 C C . GLU A 1 101 ? -4.495 -7.121 -5.661 1.00 98.12 101 GLU A C 1
ATOM 774 O O . GLU A 1 101 ? -3.324 -6.744 -5.792 1.00 98.12 101 GLU A O 1
ATOM 779 N N . HIS A 1 102 ? -5.092 -7.983 -6.478 1.00 96.75 102 HIS A N 1
ATOM 780 C CA . HIS A 1 102 ? -4.475 -8.782 -7.532 1.00 96.75 102 HIS A CA 1
ATOM 781 C C . HIS A 1 102 ? -3.510 -9.833 -6.983 1.00 96.75 102 HIS A C 1
ATOM 783 O O . HIS A 1 102 ? -3.656 -11.017 -7.284 1.00 96.75 102 HIS A O 1
ATOM 789 N N . ALA A 1 103 ? -2.508 -9.406 -6.204 1.00 96.81 103 ALA A N 1
ATOM 790 C CA . ALA A 1 103 ? -1.450 -10.240 -5.637 1.00 96.81 103 ALA A CA 1
ATOM 791 C C . ALA A 1 103 ? -0.794 -11.173 -6.679 1.00 96.81 103 ALA A C 1
ATOM 793 O O . ALA A 1 103 ? -0.376 -12.288 -6.371 1.00 96.81 103 ALA A O 1
ATOM 794 N N . THR A 1 104 ? -0.711 -10.724 -7.937 1.00 95.38 104 THR A N 1
ATOM 795 C CA . THR A 1 104 ? -0.487 -11.599 -9.103 1.00 95.38 104 THR A CA 1
ATOM 796 C C . THR A 1 104 ? 0.833 -12.361 -9.063 1.00 95.38 104 THR A C 1
ATOM 798 O O . THR A 1 104 ? 0.904 -13.480 -9.563 1.00 95.38 104 THR A O 1
ATOM 801 N N . LEU A 1 105 ? 1.888 -11.753 -8.513 1.00 95.88 105 LEU A N 1
ATOM 802 C CA . LEU A 1 105 ? 3.217 -12.362 -8.423 1.00 95.88 105 LEU A CA 1
ATOM 803 C C . LEU A 1 105 ? 3.624 -12.622 -6.969 1.00 95.88 105 LEU A C 1
ATOM 805 O O . LEU A 1 105 ? 4.815 -12.607 -6.669 1.00 95.88 105 LEU A O 1
ATOM 809 N N . ILE A 1 106 ? 2.666 -12.810 -6.057 1.00 97.69 106 ILE A N 1
ATOM 810 C CA . ILE A 1 106 ? 2.981 -13.141 -4.665 1.00 97.69 106 ILE A CA 1
ATOM 811 C C . ILE A 1 106 ? 3.830 -14.423 -4.588 1.00 97.69 106 ILE A C 1
ATOM 813 O O . ILE A 1 106 ? 3.565 -15.399 -5.291 1.00 97.69 106 ILE A O 1
ATOM 817 N N . ASP A 1 107 ? 4.869 -14.403 -3.753 1.00 98.19 107 ASP A N 1
ATOM 818 C CA . ASP A 1 107 ? 5.754 -15.539 -3.487 1.00 98.19 107 ASP A CA 1
ATOM 819 C C . ASP A 1 107 ? 5.413 -16.212 -2.142 1.00 98.19 107 ASP A C 1
ATOM 821 O O . ASP A 1 107 ? 4.554 -15.746 -1.389 1.00 98.19 107 ASP A O 1
ATOM 825 N N . ASP A 1 108 ? 6.087 -17.323 -1.827 1.00 98.62 108 ASP A N 1
ATOM 826 C CA . ASP A 1 108 ? 5.866 -18.071 -0.578 1.00 98.62 108 ASP A CA 1
ATOM 827 C C . ASP A 1 108 ? 6.072 -17.195 0.672 1.00 98.62 108 ASP A C 1
ATOM 829 O O . ASP A 1 108 ? 5.350 -17.335 1.662 1.00 98.62 108 ASP A O 1
ATOM 833 N N . GLU A 1 109 ? 7.034 -16.265 0.622 1.00 98.56 109 GLU A N 1
ATOM 834 C CA . GLU A 1 109 ? 7.280 -15.295 1.694 1.00 98.56 109 GLU A CA 1
ATOM 835 C C . GLU A 1 109 ? 6.092 -14.336 1.848 1.00 98.56 109 GLU A C 1
ATOM 837 O O . GLU A 1 109 ? 5.612 -14.123 2.961 1.00 98.56 109 GLU A O 1
ATOM 842 N N . GLY A 1 110 ? 5.575 -13.790 0.745 1.00 98.62 110 GLY A N 1
ATOM 843 C CA . GLY A 1 110 ? 4.399 -12.927 0.739 1.00 98.62 110 GLY A CA 1
ATOM 844 C C . GLY A 1 110 ? 3.149 -13.625 1.274 1.00 98.62 110 GLY A C 1
ATOM 845 O O . GLY A 1 110 ? 2.419 -13.036 2.070 1.00 98.62 110 GLY A O 1
ATOM 846 N N . ILE A 1 111 ? 2.924 -14.892 0.911 1.00 98.69 111 ILE A N 1
ATOM 847 C CA . ILE A 1 111 ? 1.805 -15.694 1.437 1.00 98.69 111 ILE A CA 1
ATOM 848 C C . ILE A 1 111 ? 1.958 -15.907 2.949 1.00 98.69 111 ILE A C 1
ATOM 850 O O . ILE A 1 111 ? 0.989 -15.762 3.701 1.00 98.69 111 ILE A O 1
ATOM 854 N N . ALA A 1 112 ? 3.170 -16.235 3.411 1.00 98.75 112 ALA A N 1
ATOM 855 C CA . ALA A 1 112 ? 3.454 -16.406 4.832 1.00 98.75 112 ALA A CA 1
ATOM 856 C C . ALA A 1 112 ? 3.205 -15.109 5.618 1.00 98.75 112 ALA A C 1
ATOM 858 O O . ALA A 1 112 ? 2.530 -15.146 6.648 1.00 98.75 112 ALA A O 1
ATOM 859 N N . LEU A 1 113 ? 3.665 -13.968 5.094 1.00 98.75 113 LEU A N 1
ATOM 860 C CA . LEU A 1 113 ? 3.434 -12.650 5.685 1.00 98.75 113 LEU A CA 1
ATOM 861 C C . LEU A 1 113 ? 1.947 -12.292 5.726 1.00 98.75 113 LEU A C 1
ATOM 863 O O . LEU A 1 113 ? 1.460 -11.848 6.762 1.00 98.75 113 LEU A O 1
ATOM 867 N N . ALA A 1 114 ? 1.199 -12.515 4.641 1.00 98.75 114 ALA A N 1
ATOM 868 C CA . ALA A 1 114 ? -0.235 -12.227 4.613 1.00 98.75 114 ALA A CA 1
ATOM 869 C C . ALA A 1 114 ? -0.975 -13.006 5.712 1.00 98.75 114 ALA A C 1
ATOM 871 O O . ALA A 1 114 ? -1.801 -12.450 6.438 1.00 98.75 114 ALA A O 1
ATOM 872 N N . LYS A 1 115 ? -0.611 -14.279 5.902 1.00 98.75 115 LYS A N 1
ATOM 873 C CA . LYS A 1 115 ? -1.148 -15.117 6.976 1.00 98.75 115 LYS A CA 1
ATOM 874 C C . LYS A 1 115 ? -0.745 -14.630 8.370 1.00 98.75 115 LYS A C 1
ATOM 876 O O . LYS A 1 115 ? -1.586 -14.642 9.265 1.00 98.75 115 LYS A O 1
ATOM 881 N N . GLU A 1 116 ? 0.512 -14.239 8.567 1.00 98.69 116 GLU A N 1
ATOM 882 C CA . GLU A 1 116 ? 1.023 -13.729 9.848 1.00 98.69 116 GLU A CA 1
ATOM 883 C C . GLU A 1 116 ? 0.320 -12.432 10.268 1.00 98.69 116 GLU A C 1
ATOM 885 O O . GLU A 1 116 ? -0.088 -12.288 11.420 1.00 98.69 116 GLU A O 1
ATOM 890 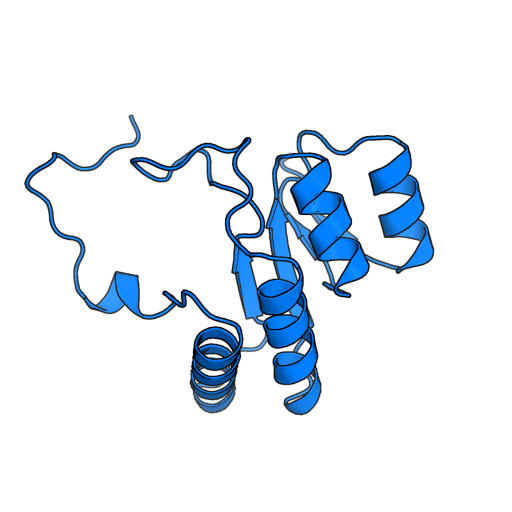N N . HIS A 1 117 ? 0.132 -11.513 9.322 1.00 98.44 117 HIS A N 1
ATOM 891 C CA . HIS A 1 117 ? -0.441 -10.192 9.568 1.00 98.44 117 HIS A CA 1
ATOM 892 C C . HIS A 1 117 ? -1.975 -10.152 9.471 1.00 98.44 117 HIS A C 1
ATOM 894 O O . HIS A 1 117 ? -2.585 -9.142 9.820 1.00 98.44 117 HIS A O 1
ATOM 900 N N . GLY A 1 118 ? -2.612 -11.236 9.017 1.00 98.38 118 GLY A N 1
ATOM 901 C CA . GLY A 1 118 ? -4.057 -11.278 8.781 1.00 98.38 118 GLY A CA 1
ATOM 902 C C . GLY A 1 118 ? -4.505 -10.397 7.609 1.00 98.38 118 GLY A C 1
ATOM 903 O O . GLY A 1 118 ? -5.637 -9.914 7.611 1.00 98.38 118 GLY A O 1
ATOM 904 N N . THR A 1 119 ? -3.623 -10.170 6.633 1.00 98.75 119 THR A N 1
ATOM 905 C CA . THR A 1 119 ? -3.916 -9.413 5.412 1.00 98.75 119 THR A CA 1
ATOM 906 C C . THR A 1 119 ? -4.667 -10.301 4.421 1.00 98.75 119 THR A C 1
ATOM 908 O O . THR A 1 119 ? -4.222 -11.403 4.096 1.00 98.75 119 THR A O 1
ATOM 911 N N . TYR A 1 120 ? -5.807 -9.824 3.925 1.00 98.44 120 TYR A N 1
ATOM 912 C CA . TYR A 1 120 ? -6.598 -10.523 2.914 1.00 98.44 120 TYR A CA 1
ATOM 913 C C . TYR A 1 120 ? -5.921 -10.436 1.538 1.00 98.44 120 TYR A C 1
ATOM 915 O O . TYR A 1 120 ? -5.296 -9.430 1.205 1.00 98.44 120 TYR A O 1
ATOM 923 N N . LEU A 1 121 ? -6.063 -11.484 0.728 1.00 98.31 121 LEU A N 1
ATOM 924 C CA . LEU A 1 121 ? -5.657 -11.477 -0.677 1.00 98.31 121 LEU A CA 1
ATOM 925 C C . LEU A 1 121 ? -6.925 -11.430 -1.532 1.00 98.31 121 LEU A C 1
ATOM 927 O O . LEU A 1 121 ? -7.673 -12.408 -1.555 1.00 98.31 121 LEU A O 1
ATOM 931 N N . ASP A 1 122 ? -7.167 -10.300 -2.192 1.00 97.75 122 ASP A N 1
ATOM 932 C CA . ASP A 1 122 ? -8.257 -10.129 -3.155 1.00 97.75 122 ASP A CA 1
ATOM 933 C C . ASP A 1 122 ? -7.690 -10.302 -4.570 1.00 97.75 122 ASP A C 1
ATOM 935 O O . ASP A 1 122 ? -7.093 -9.388 -5.140 1.00 97.75 122 ASP A O 1
ATOM 939 N N . MET A 1 123 ? -7.746 -11.533 -5.081 1.00 95.50 123 MET A N 1
ATOM 940 C CA . MET A 1 123 ? -7.075 -11.936 -6.321 1.00 95.50 123 MET A CA 1
ATOM 941 C C . MET A 1 123 ? -8.046 -11.925 -7.505 1.00 95.50 123 MET A C 1
ATOM 943 O O . MET A 1 123 ? -9.213 -12.287 -7.359 1.00 95.50 123 MET A O 1
ATOM 947 N N . ASP A 1 124 ? -7.543 -11.572 -8.691 1.00 88.44 124 ASP A N 1
ATOM 948 C CA . ASP A 1 124 ? -8.338 -11.557 -9.925 1.00 88.44 124 ASP A CA 1
ATOM 949 C C . ASP A 1 124 ? -8.872 -12.974 -10.252 1.00 88.44 124 ASP A C 1
ATOM 951 O O . ASP A 1 124 ? -8.100 -13.939 -10.237 1.00 88.44 124 ASP A O 1
ATOM 955 N N . ILE A 1 125 ? -10.176 -13.101 -10.547 1.00 58.59 125 ILE A N 1
ATOM 956 C CA . ILE A 1 125 ? -10.841 -14.363 -10.952 1.00 58.59 125 ILE A CA 1
ATOM 957 C C . ILE A 1 125 ? -10.827 -14.606 -12.463 1.00 58.59 125 ILE A C 1
ATOM 959 O O . ILE A 1 125 ? -10.954 -13.627 -13.234 1.00 58.59 125 ILE A O 1
#

Secondary structure (DSSP, 8-state):
-----TT-PPPGGGGTT---SHHHHHHHHHHHHHTT-SEEEEESB--TTSTT--TTSB-S-HHHHHHHHHHHHHTT-EEEEEE-SHHHHHHHHHHT-SEEEE-TT--HHHHHHHHHHT-EEE---

Radius of gyration: 14.58 Å; chains: 1; bounding box: 25×36×40 Å